Protein AF-A0A0Q9NX10-F1 (afdb_monomer_lite)

Secondary structure (DSSP, 8-state):
-----HHHHHHHHHHHHHHS-HHHHHHHHHHHH---HHHHHHHHHTTB-TTS-B-TTSSTT---SS--HHHHHHHHHHHHHHT--

Foldseek 3Di:
DDDDDPVRVVVVLVCCCVPPQQLSVQVCCVVPPVHALVSNVVSLCVQADPVRAGACCCPVVGNGSDGDPVSRVVSVVSVCVRVVD

Sequence (85 aa):
MLMLSSAQFAKARDFLLSQAREMEKSMFLYEFEGGKPADVVAALITYQNEDHGFGRALEPDLRCEASSVLATTHALQYVSKVNSD

Structure (mmCIF, N/CA/C/O backbone):
data_AF-A0A0Q9NX10-F1
#
_entry.id   AF-A0A0Q9NX10-F1
#
loop_
_atom_site.group_PDB
_atom_site.id
_atom_site.type_symbol
_atom_site.label_atom_id
_atom_site.label_alt_id
_atom_site.label_comp_id
_atom_site.label_asym_id
_atom_site.label_entity_id
_atom_site.label_seq_id
_atom_site.pdbx_PDB_ins_code
_atom_site.Cartn_x
_atom_site.Cartn_y
_atom_site.Cartn_z
_atom_site.occupancy
_atom_site.B_iso_or_equiv
_atom_site.auth_seq_id
_atom_site.auth_comp_id
_atom_site.auth_asym_id
_atom_site.auth_atom_id
_atom_site.pdbx_PDB_model_num
ATOM 1 N N . MET A 1 1 ? 2.811 6.783 26.245 1.00 72.75 1 MET A N 1
ATOM 2 C CA . MET A 1 1 ? 2.408 6.643 24.832 1.00 72.75 1 MET A CA 1
ATOM 3 C C . MET A 1 1 ? 0.948 7.046 24.736 1.00 72.75 1 MET A C 1
ATOM 5 O O . MET A 1 1 ? 0.149 6.491 25.479 1.00 72.75 1 MET A O 1
ATOM 9 N N . LEU A 1 2 ? 0.617 8.073 23.951 1.00 86.81 2 LEU A N 1
ATOM 10 C CA . LEU A 1 2 ? -0.780 8.458 23.721 1.00 86.81 2 LEU A CA 1
ATOM 11 C C . LEU A 1 2 ? -1.395 7.460 22.732 1.00 86.81 2 LEU A C 1
ATOM 13 O O . LEU A 1 2 ? -0.764 7.149 21.726 1.00 86.81 2 LEU A O 1
ATOM 17 N N . MET A 1 3 ? -2.591 6.955 23.034 1.00 93.06 3 MET A N 1
ATOM 18 C CA . MET A 1 3 ? -3.344 6.026 22.185 1.00 93.06 3 MET A CA 1
ATOM 19 C C . MET A 1 3 ? -4.661 6.666 21.762 1.00 93.06 3 MET A C 1
ATOM 21 O O . MET A 1 3 ? -5.240 7.455 22.512 1.00 93.06 3 MET A O 1
ATOM 25 N N . LEU A 1 4 ? -5.151 6.302 20.578 1.00 95.25 4 LEU A N 1
ATOM 26 C CA . LEU A 1 4 ? -6.499 6.668 20.157 1.00 95.25 4 LEU A CA 1
ATOM 27 C C . LEU A 1 4 ? -7.525 5.944 21.036 1.00 95.25 4 LEU A C 1
ATOM 29 O O . LEU A 1 4 ? -7.382 4.756 21.323 1.00 95.25 4 LEU A O 1
ATOM 33 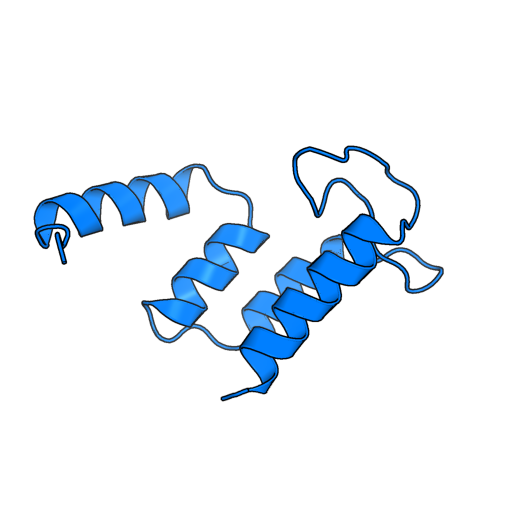N N . SER A 1 5 ? -8.592 6.641 21.426 1.00 97.75 5 SER A N 1
ATOM 34 C CA . SER A 1 5 ? -9.797 5.959 21.906 1.00 97.75 5 SER A CA 1
ATOM 35 C C . SER A 1 5 ? -10.404 5.114 20.783 1.00 97.75 5 SER A C 1
ATOM 37 O O . SER A 1 5 ? -10.223 5.419 19.601 1.00 97.75 5 SER A O 1
ATOM 39 N N . SER A 1 6 ? -11.206 4.105 21.129 1.00 97.12 6 SER A N 1
ATOM 40 C CA . SER A 1 6 ? -11.875 3.250 20.137 1.00 97.12 6 SER A CA 1
ATOM 41 C C . SER A 1 6 ? -12.712 4.055 19.135 1.00 97.12 6 SER A C 1
ATOM 43 O O . SER A 1 6 ? -12.722 3.750 17.947 1.00 97.12 6 SER A O 1
ATOM 45 N N . ALA A 1 7 ? -13.359 5.136 19.587 1.00 98.31 7 ALA A N 1
ATOM 46 C CA . ALA A 1 7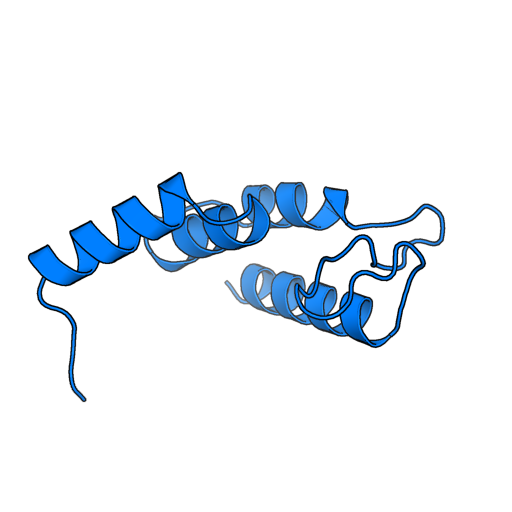 ? -14.134 6.024 18.721 1.00 98.31 7 ALA A CA 1
ATOM 47 C C . ALA A 1 7 ? -13.255 6.833 17.749 1.00 98.31 7 ALA A C 1
ATOM 49 O O . ALA A 1 7 ? -13.650 7.072 16.610 1.00 98.31 7 ALA A O 1
ATOM 50 N N . GLN A 1 8 ? -12.066 7.265 18.181 1.00 98.06 8 GLN A N 1
ATOM 51 C CA . GLN A 1 8 ? -11.115 7.953 17.302 1.00 98.06 8 GLN A CA 1
ATOM 52 C C . GLN A 1 8 ? -10.494 6.987 16.292 1.00 98.06 8 GLN A C 1
ATOM 54 O O . GLN A 1 8 ? -10.374 7.342 15.122 1.00 98.06 8 GLN A O 1
ATOM 59 N N . PHE A 1 9 ? -10.156 5.769 16.722 1.00 97.44 9 PHE A N 1
ATOM 60 C CA . PHE A 1 9 ? -9.658 4.726 15.830 1.00 97.44 9 PHE A CA 1
ATOM 61 C C . PHE A 1 9 ? -10.691 4.374 14.755 1.00 97.44 9 PHE A C 1
ATOM 63 O O . PHE A 1 9 ? -10.354 4.383 13.577 1.00 97.44 9 PHE A O 1
ATOM 70 N N . ALA A 1 10 ? -11.959 4.170 15.131 1.00 98.19 10 ALA A N 1
ATOM 71 C CA . ALA A 1 10 ? -13.034 3.886 14.178 1.00 98.19 10 ALA A CA 1
ATOM 72 C C . ALA A 1 10 ? -13.185 4.993 13.118 1.00 98.19 10 ALA A C 1
ATOM 74 O O . ALA A 1 10 ? -13.280 4.706 11.930 1.00 98.19 10 ALA A O 1
ATOM 75 N N . LYS A 1 11 ? -13.105 6.270 13.518 1.00 98.38 11 LYS A N 1
ATOM 76 C CA . LYS A 1 11 ? -13.127 7.390 12.561 1.00 98.38 11 LYS A CA 1
ATOM 77 C C . LYS A 1 11 ? -11.924 7.385 11.614 1.00 98.38 11 LYS A C 1
ATOM 79 O O . LYS A 1 11 ? -12.089 7.653 10.428 1.00 98.38 11 LYS A O 1
ATOM 84 N N . ALA A 1 12 ? -10.725 7.107 12.129 1.00 97.62 12 ALA A N 1
ATOM 85 C CA . ALA A 1 12 ? -9.514 7.033 11.313 1.00 97.62 12 ALA A CA 1
ATOM 86 C C . ALA A 1 12 ? -9.573 5.863 10.319 1.00 97.62 12 ALA A C 1
ATOM 88 O O . ALA A 1 12 ? -9.253 6.042 9.146 1.00 97.62 12 ALA A O 1
ATOM 89 N N . ARG A 1 13 ? -10.052 4.702 10.778 1.00 98.00 13 ARG A N 1
ATOM 90 C CA . ARG A 1 13 ? -10.343 3.526 9.955 1.00 98.00 13 ARG A CA 1
ATOM 91 C C . ARG A 1 13 ? -11.283 3.877 8.805 1.00 98.00 13 ARG A C 1
ATOM 93 O O . ARG A 1 13 ? -10.927 3.665 7.652 1.00 98.00 13 ARG A O 1
ATOM 100 N N . ASP A 1 14 ? -12.456 4.434 9.100 1.00 98.44 14 ASP A N 1
ATOM 101 C CA . ASP A 1 14 ? -13.465 4.732 8.075 1.00 98.44 14 ASP A CA 1
ATOM 102 C C . ASP A 1 14 ? -12.952 5.765 7.057 1.00 98.44 14 ASP A C 1
ATOM 104 O O . ASP A 1 14 ? -13.213 5.664 5.855 1.00 98.44 14 ASP A O 1
ATOM 108 N N . PHE A 1 15 ? -12.160 6.740 7.512 1.00 98.44 15 PHE A N 1
ATOM 109 C CA . PHE A 1 15 ? -11.490 7.686 6.625 1.00 98.44 15 PHE A CA 1
ATOM 110 C C . PHE A 1 15 ? -10.471 6.994 5.706 1.00 98.44 15 PHE A C 1
ATOM 112 O O . PHE A 1 15 ? -10.529 7.177 4.493 1.00 98.44 15 PHE A O 1
ATOM 119 N N . LEU A 1 16 ? -9.575 6.165 6.250 1.00 98.19 16 LEU A N 1
ATOM 120 C CA . LEU A 1 16 ? -8.575 5.441 5.458 1.00 98.19 16 LEU A CA 1
ATOM 121 C C . LEU A 1 16 ? -9.231 4.511 4.436 1.00 98.19 16 LEU A C 1
ATOM 123 O O . LEU A 1 16 ? -8.904 4.570 3.253 1.00 98.19 16 LEU A O 1
ATOM 127 N N . LEU A 1 17 ? -10.202 3.703 4.863 1.00 98.00 17 LEU A N 1
ATOM 128 C CA . LEU A 1 17 ? -10.875 2.751 3.980 1.00 98.00 17 LEU A CA 1
ATOM 129 C C . LEU A 1 17 ? -11.710 3.437 2.888 1.00 98.00 17 LEU A C 1
ATOM 131 O O . LEU A 1 17 ? -11.911 2.851 1.824 1.00 98.00 17 LEU A O 1
ATOM 135 N N . SER A 1 18 ? -12.157 4.678 3.106 1.00 98.31 18 SER A N 1
ATOM 136 C CA . SER A 1 18 ? -12.907 5.439 2.099 1.00 98.31 18 SER A CA 1
ATOM 137 C C . SER A 1 18 ? -12.037 6.290 1.170 1.00 98.31 18 SER A C 1
ATOM 139 O O . SER A 1 18 ? -12.415 6.463 0.014 1.00 98.31 18 SER A O 1
ATOM 141 N N . GLN A 1 19 ? -10.904 6.822 1.639 1.00 98.25 19 GLN A N 1
ATOM 142 C CA . GLN A 1 19 ? -10.120 7.823 0.896 1.00 98.25 19 GLN A CA 1
ATOM 143 C C . GLN A 1 19 ? -8.756 7.338 0.409 1.00 98.25 19 GLN A C 1
ATOM 145 O O . GLN A 1 19 ? -8.226 7.896 -0.551 1.00 98.25 19 GLN A O 1
ATOM 150 N N . ALA A 1 20 ? -8.147 6.359 1.079 1.00 97.69 20 ALA A N 1
ATOM 151 C CA . ALA A 1 20 ? -6.791 5.946 0.747 1.00 97.69 20 ALA A CA 1
ATOM 152 C C . ALA A 1 20 ? -6.743 5.172 -0.582 1.00 97.69 20 ALA A C 1
ATOM 154 O O . ALA A 1 20 ? -7.774 4.784 -1.138 1.00 97.69 20 ALA A O 1
ATOM 155 N N . ARG A 1 21 ? -5.539 4.934 -1.106 1.00 97.38 21 ARG A N 1
ATOM 156 C CA . ARG A 1 21 ? -5.361 4.063 -2.275 1.00 97.38 21 ARG A CA 1
ATOM 157 C C . ARG A 1 21 ? -5.474 2.610 -1.830 1.00 97.38 21 ARG A C 1
ATOM 159 O O . ARG A 1 21 ? -5.310 2.301 -0.651 1.00 97.38 21 ARG A O 1
ATOM 166 N N . GLU A 1 22 ? -5.687 1.707 -2.782 1.00 97.62 22 GLU A N 1
ATOM 167 C CA . GLU A 1 22 ? -5.787 0.272 -2.484 1.00 97.62 22 GLU A CA 1
ATOM 168 C C . GLU A 1 22 ? -4.556 -0.265 -1.736 1.00 97.62 22 GLU A C 1
ATOM 170 O O . GLU A 1 22 ? -4.717 -1.085 -0.842 1.00 97.62 22 GLU A O 1
ATOM 175 N N . MET A 1 23 ? -3.362 0.282 -2.001 1.00 97.81 23 MET A N 1
ATOM 176 C CA . MET A 1 23 ? -2.123 -0.077 -1.297 1.00 97.81 23 MET A CA 1
ATOM 177 C C . MET A 1 23 ? -2.192 0.192 0.217 1.00 97.81 23 MET A C 1
ATOM 179 O O . MET A 1 23 ? -1.850 -0.665 1.033 1.00 97.81 23 MET A O 1
ATOM 183 N N . GLU A 1 24 ? -2.659 1.377 0.621 1.00 97.75 24 GLU A N 1
ATOM 184 C CA . GLU A 1 24 ? -2.801 1.717 2.041 1.00 97.75 24 GLU A CA 1
ATOM 185 C C . GLU A 1 24 ? -3.969 0.972 2.685 1.00 97.75 24 GLU A C 1
ATOM 187 O O . GLU A 1 24 ? -3.862 0.565 3.841 1.00 97.75 24 GLU A O 1
ATOM 192 N N . LYS A 1 25 ? -5.072 0.761 1.952 1.00 98.50 25 LYS A N 1
ATOM 193 C CA . LYS A 1 25 ? -6.209 -0.022 2.454 1.00 98.50 25 LYS A CA 1
ATOM 194 C C . LYS A 1 25 ? -5.800 -1.461 2.741 1.00 98.50 25 LYS A C 1
ATOM 196 O O . LYS A 1 25 ? -6.081 -1.952 3.831 1.00 98.50 25 LYS A O 1
ATOM 201 N N . SER A 1 26 ? -5.113 -2.121 1.806 1.00 98.06 26 SER A N 1
ATOM 202 C CA . SER A 1 26 ? -4.661 -3.502 1.989 1.00 98.06 26 SER A CA 1
ATOM 203 C C . SER A 1 26 ? -3.704 -3.619 3.171 1.00 98.06 26 SER A C 1
ATOM 205 O O . SER A 1 26 ? -3.839 -4.537 3.974 1.00 98.06 26 SER A O 1
ATOM 207 N N . MET A 1 27 ? -2.786 -2.659 3.332 1.00 97.69 27 MET A N 1
ATOM 208 C CA . MET A 1 27 ? -1.875 -2.635 4.479 1.00 97.69 27 MET A CA 1
ATOM 209 C C . MET A 1 27 ? -2.589 -2.379 5.804 1.00 97.69 27 MET A C 1
ATOM 211 O O . MET A 1 27 ? -2.255 -3.012 6.800 1.00 97.69 27 MET A O 1
ATOM 215 N N . PHE A 1 28 ? -3.578 -1.484 5.835 1.00 98.06 28 PHE A N 1
ATOM 216 C CA . PHE A 1 28 ? -4.369 -1.244 7.039 1.00 98.06 28 PHE A CA 1
ATOM 217 C C . PHE A 1 28 ? -5.133 -2.506 7.461 1.00 98.06 28 PHE A C 1
ATOM 219 O O . PHE A 1 28 ? -5.097 -2.890 8.629 1.00 98.06 28 PHE A O 1
ATOM 226 N N . LEU A 1 29 ? -5.796 -3.168 6.508 1.00 98.00 29 LEU A N 1
ATOM 227 C CA . LEU A 1 29 ? -6.531 -4.405 6.769 1.00 98.00 29 LEU A CA 1
ATOM 228 C C . LEU A 1 29 ? -5.600 -5.526 7.241 1.00 98.00 29 LEU A C 1
ATOM 230 O O . LEU A 1 29 ? -5.954 -6.252 8.165 1.00 98.00 29 LEU A O 1
ATOM 234 N N . TYR A 1 30 ? -4.412 -5.645 6.645 1.00 9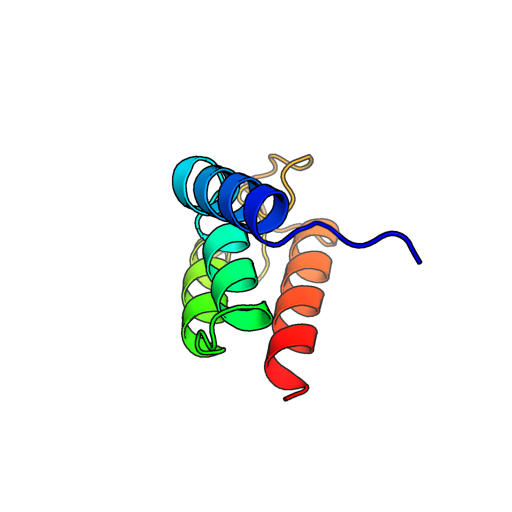7.44 30 TYR A N 1
ATOM 235 C CA . TYR A 1 30 ? -3.378 -6.582 7.082 1.00 97.44 30 TYR A CA 1
ATOM 236 C C . TYR A 1 30 ? -2.967 -6.341 8.540 1.00 97.44 30 TYR A C 1
ATOM 238 O O . TYR A 1 30 ? -3.077 -7.238 9.371 1.00 97.44 30 TYR A O 1
ATOM 246 N N . GLU A 1 31 ? -2.565 -5.112 8.867 1.00 96.44 31 GLU A N 1
ATOM 247 C CA . GLU A 1 31 ? -1.984 -4.778 10.171 1.00 96.44 31 GLU A CA 1
ATOM 248 C C . GLU A 1 31 ? -3.012 -4.827 11.315 1.00 96.44 31 GLU A C 1
ATOM 250 O O . GLU A 1 31 ? -2.675 -5.186 12.443 1.00 96.44 31 GLU A O 1
ATOM 255 N N . PHE A 1 32 ? -4.264 -4.439 11.046 1.00 96.50 32 PHE A N 1
ATOM 256 C CA . PHE A 1 32 ? -5.253 -4.193 12.101 1.00 96.50 32 PHE A CA 1
ATOM 257 C C . PHE A 1 32 ? -6.492 -5.090 12.047 1.00 96.50 32 PHE A C 1
ATOM 259 O O . PHE A 1 32 ? -7.204 -5.176 13.048 1.00 96.50 32 PHE A O 1
ATOM 266 N N . GLU A 1 33 ? -6.779 -5.753 10.922 1.00 97.00 33 GLU A N 1
ATOM 267 C CA . GLU A 1 33 ? -8.047 -6.479 10.711 1.00 97.00 33 GLU A CA 1
ATOM 268 C C . GLU A 1 33 ? -7.863 -7.918 10.207 1.00 97.00 33 GLU A C 1
ATOM 270 O O . GLU A 1 33 ? -8.824 -8.546 9.765 1.00 97.00 33 GLU A O 1
ATOM 275 N N . GLY A 1 34 ? -6.648 -8.469 10.303 1.00 96.06 34 GLY A N 1
ATOM 276 C CA . GLY A 1 34 ? -6.369 -9.857 9.921 1.00 96.06 34 GLY A CA 1
ATOM 277 C C . GLY A 1 34 ? -6.453 -10.111 8.413 1.00 96.06 34 GLY A C 1
ATOM 278 O O . GLY A 1 34 ? -6.761 -11.229 7.992 1.00 96.06 34 GLY A O 1
ATOM 279 N N . GLY A 1 35 ? -6.215 -9.077 7.600 1.00 96.56 35 GLY A N 1
ATOM 280 C CA . GLY A 1 35 ? -6.062 -9.200 6.150 1.00 96.56 35 GLY A CA 1
ATOM 281 C C . GLY A 1 35 ? -4.906 -10.131 5.774 1.00 96.56 35 GLY A C 1
ATOM 282 O O . GLY A 1 35 ? -4.006 -10.382 6.575 1.00 96.56 35 GLY A O 1
ATOM 283 N N . LYS A 1 36 ? -4.917 -10.676 4.553 1.00 96.69 36 LYS A N 1
ATOM 284 C CA . LYS A 1 36 ? -3.906 -11.659 4.134 1.00 96.69 36 LYS A CA 1
ATOM 285 C C . LYS A 1 36 ? -2.707 -10.963 3.481 1.00 96.69 36 LYS A C 1
ATOM 287 O O . LYS A 1 36 ? -2.918 -10.032 2.702 1.00 96.69 36 LYS A O 1
ATOM 292 N N . PRO A 1 37 ? -1.470 -11.477 3.651 1.00 97.12 37 PRO A N 1
ATOM 293 C CA . PRO A 1 37 ? -0.304 -11.008 2.893 1.00 97.12 37 PRO A CA 1
ATOM 294 C C . PRO A 1 37 ? -0.554 -10.942 1.378 1.00 97.12 37 PRO A C 1
ATOM 296 O O . PRO A 1 37 ? -0.119 -10.016 0.698 1.00 97.12 37 PRO A O 1
ATOM 299 N N . ALA A 1 38 ? -1.313 -11.907 0.848 1.00 97.31 38 ALA A N 1
ATOM 300 C CA . ALA A 1 38 ? -1.657 -11.983 -0.568 1.00 97.31 38 ALA A CA 1
ATOM 301 C C . ALA A 1 38 ? -2.458 -10.768 -1.071 1.00 97.31 38 ALA A C 1
ATOM 303 O O . ALA A 1 38 ? -2.268 -10.365 -2.216 1.00 97.31 38 ALA A O 1
ATOM 304 N N . ASP A 1 39 ? -3.305 -10.164 -0.231 1.00 97.81 39 ASP A N 1
ATOM 305 C CA . ASP A 1 39 ? -4.106 -8.994 -0.610 1.00 97.81 39 ASP A CA 1
ATOM 306 C C . ASP A 1 39 ? -3.209 -7.753 -0.758 1.00 97.81 39 ASP A C 1
ATOM 308 O O . ASP A 1 39 ? -3.373 -6.963 -1.688 1.00 97.81 39 ASP A O 1
ATOM 312 N N . VAL A 1 40 ? -2.195 -7.622 0.106 1.00 98.19 40 VAL A N 1
ATOM 313 C CA . VAL A 1 40 ? -1.165 -6.577 -0.000 1.00 98.19 40 VAL A CA 1
ATOM 314 C C . VAL A 1 40 ? -0.331 -6.765 -1.262 1.00 98.19 40 VAL A C 1
ATOM 316 O O . VAL A 1 40 ? -0.111 -5.809 -2.002 1.00 98.19 40 VAL A O 1
ATOM 319 N N . VAL A 1 41 ? 0.117 -7.992 -1.540 1.00 97.69 41 VAL A N 1
ATOM 320 C CA . VAL A 1 41 ? 0.899 -8.290 -2.750 1.00 97.69 41 VAL A CA 1
ATOM 321 C C . VAL A 1 41 ? 0.077 -8.019 -4.013 1.00 97.69 41 VAL A C 1
ATOM 323 O O . VAL A 1 41 ? 0.604 -7.465 -4.977 1.00 97.69 41 VAL A O 1
ATOM 326 N N . ALA A 1 42 ? -1.218 -8.344 -4.004 1.00 98.25 42 ALA A N 1
ATOM 327 C CA . ALA A 1 42 ? -2.124 -8.057 -5.112 1.00 98.25 42 ALA A CA 1
ATOM 328 C C . ALA A 1 42 ? -2.321 -6.549 -5.344 1.00 98.25 42 ALA A C 1
ATOM 330 O O . ALA A 1 42 ? -2.387 -6.121 -6.493 1.00 98.25 42 ALA A O 1
ATOM 331 N N . ALA A 1 43 ? -2.372 -5.730 -4.291 1.00 98.25 43 ALA A N 1
ATOM 332 C CA . ALA A 1 43 ? -2.380 -4.275 -4.440 1.00 98.25 43 ALA A CA 1
ATOM 333 C C . ALA A 1 43 ? -1.021 -3.743 -4.930 1.00 98.25 43 ALA A C 1
ATOM 335 O O . ALA A 1 43 ? -0.964 -2.856 -5.776 1.00 98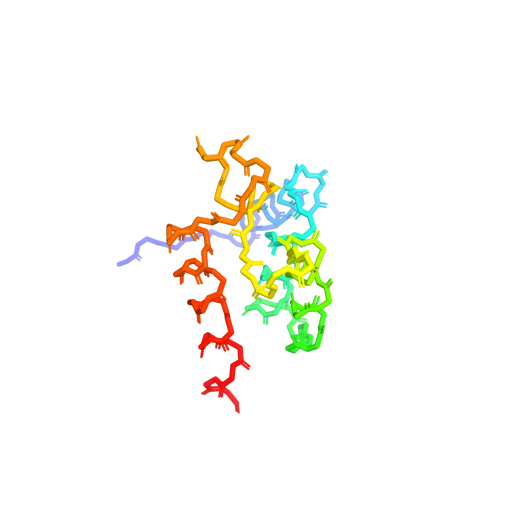.25 43 ALA A O 1
ATOM 336 N N . LEU A 1 44 ? 0.086 -4.305 -4.441 1.00 98.06 44 LEU A N 1
ATOM 337 C CA . LEU A 1 44 ? 1.434 -3.865 -4.793 1.00 98.06 44 LEU A CA 1
ATOM 338 C C . LEU A 1 44 ? 1.779 -4.148 -6.262 1.00 98.06 44 LEU A C 1
ATOM 340 O O . LEU A 1 44 ? 2.406 -3.317 -6.921 1.00 98.06 44 LEU A O 1
ATOM 344 N N . ILE A 1 45 ? 1.349 -5.292 -6.805 1.00 97.44 45 ILE A N 1
ATOM 345 C CA . ILE A 1 45 ? 1.693 -5.692 -8.177 1.00 97.44 45 ILE A CA 1
ATOM 346 C C . ILE A 1 45 ? 1.115 -4.744 -9.236 1.00 97.44 45 ILE A C 1
ATOM 348 O O . ILE A 1 45 ? 1.661 -4.651 -10.332 1.00 97.44 45 ILE A O 1
ATOM 352 N N . THR A 1 46 ? 0.073 -3.966 -8.914 1.00 97.88 46 THR A N 1
ATOM 353 C CA . THR A 1 46 ? -0.472 -2.961 -9.843 1.00 97.88 46 THR A CA 1
ATOM 354 C C . THR A 1 46 ? 0.515 -1.828 -10.139 1.00 97.88 46 THR A C 1
ATOM 356 O O . THR A 1 46 ? 0.350 -1.111 -11.126 1.00 97.88 46 THR A O 1
ATOM 359 N N . TYR A 1 47 ? 1.540 -1.669 -9.297 1.00 98.06 47 TYR A N 1
ATOM 360 C CA . TYR A 1 47 ? 2.614 -0.688 -9.449 1.00 98.06 47 TYR A CA 1
ATOM 361 C C . TYR A 1 47 ? 3.880 -1.261 -10.106 1.00 98.06 47 TYR A C 1
ATOM 363 O O . TYR A 1 47 ? 4.833 -0.511 -10.336 1.00 98.06 47 TYR A O 1
ATOM 371 N N . GLN A 1 48 ? 3.914 -2.568 -10.392 1.00 98.06 48 GLN A N 1
ATOM 372 C CA . GLN A 1 48 ? 5.047 -3.213 -11.048 1.00 98.06 48 GLN A CA 1
ATOM 373 C C . GLN A 1 48 ? 5.010 -2.957 -12.562 1.00 98.06 48 GLN A C 1
ATOM 375 O O . GLN A 1 48 ? 3.956 -3.031 -13.199 1.00 98.06 48 GLN A O 1
ATOM 380 N N . ASN A 1 49 ? 6.169 -2.648 -13.135 1.00 98.31 49 ASN A N 1
ATOM 381 C CA . ASN A 1 49 ? 6.362 -2.464 -14.570 1.00 98.31 49 ASN A CA 1
ATOM 382 C C . ASN A 1 49 ? 6.864 -3.757 -15.237 1.00 98.31 49 ASN A C 1
ATOM 384 O O . ASN A 1 49 ? 7.275 -4.707 -14.569 1.00 98.31 49 ASN A O 1
ATOM 388 N N . GLU A 1 50 ? 6.856 -3.790 -16.573 1.00 97.88 50 GLU A N 1
ATOM 389 C CA . GLU A 1 50 ? 7.310 -4.947 -17.367 1.00 97.88 50 GLU A CA 1
ATOM 390 C C . GLU A 1 50 ? 8.792 -5.291 -17.152 1.00 97.88 50 GLU A C 1
ATOM 392 O O . GLU A 1 50 ? 9.184 -6.444 -17.298 1.00 97.88 50 GLU A O 1
ATOM 397 N N . ASP A 1 51 ? 9.608 -4.311 -16.754 1.00 97.62 51 ASP A N 1
ATOM 398 C CA . ASP A 1 51 ? 11.020 -4.491 -16.393 1.00 97.62 51 ASP A CA 1
ATOM 399 C C . ASP A 1 51 ? 11.225 -5.068 -14.977 1.00 97.62 51 ASP A C 1
ATOM 401 O O . ASP A 1 51 ? 12.353 -5.150 -14.491 1.00 97.62 51 ASP A O 1
ATOM 405 N N . HIS A 1 52 ? 10.133 -5.466 -14.317 1.00 96.50 52 HIS A N 1
ATOM 406 C CA . HIS A 1 52 ? 10.059 -5.991 -12.954 1.00 96.50 52 HIS A CA 1
ATOM 407 C C . HIS A 1 52 ? 10.405 -4.995 -11.837 1.00 96.50 52 HIS A C 1
ATOM 409 O O . HIS A 1 52 ? 10.336 -5.366 -10.661 1.00 96.50 52 HIS A O 1
ATOM 415 N N . GLY A 1 53 ? 10.713 -3.739 -12.171 1.00 97.88 53 GLY A N 1
ATOM 416 C CA . GLY A 1 53 ? 10.817 -2.643 -11.212 1.00 97.88 53 GLY A CA 1
ATOM 417 C C . GLY A 1 53 ? 9.453 -2.057 -10.839 1.00 97.88 53 GLY A C 1
ATOM 418 O O . GLY A 1 53 ? 8.413 -2.462 -11.361 1.00 97.88 53 GLY A O 1
ATOM 419 N N . PHE A 1 54 ? 9.453 -1.090 -9.917 1.00 98.44 54 PHE A N 1
ATOM 420 C CA . PHE A 1 54 ? 8.235 -0.411 -9.460 1.00 98.44 54 PHE A CA 1
ATOM 421 C C . PHE A 1 54 ? 8.255 1.086 -9.768 1.00 98.44 54 PHE A C 1
ATOM 423 O O . PHE A 1 54 ? 9.301 1.736 -9.678 1.00 98.44 54 PHE A O 1
ATOM 430 N N . GLY A 1 55 ? 7.077 1.628 -10.078 1.00 97.38 55 GLY A N 1
ATOM 431 C CA . GLY A 1 55 ? 6.840 3.037 -10.394 1.00 97.38 55 GLY A CA 1
ATOM 432 C C . GLY A 1 55 ? 5.372 3.407 -10.179 1.00 97.38 55 GLY A C 1
ATOM 433 O O . GLY A 1 55 ? 4.773 3.015 -9.178 1.00 97.38 55 GLY A O 1
ATOM 434 N N . ARG A 1 56 ? 4.786 4.152 -11.122 1.00 97.12 56 ARG A N 1
ATOM 435 C CA . ARG A 1 56 ? 3.334 4.415 -11.214 1.00 97.12 56 ARG A CA 1
ATOM 436 C C . ARG A 1 56 ? 2.753 5.050 -9.948 1.00 97.12 56 ARG A C 1
ATOM 438 O O . ARG A 1 56 ? 1.668 4.698 -9.490 1.00 97.12 56 ARG A O 1
ATOM 445 N N . ALA A 1 57 ? 3.516 5.974 -9.365 1.00 96.38 57 ALA A N 1
ATOM 446 C CA . ALA A 1 57 ? 3.181 6.646 -8.114 1.00 96.38 57 ALA A CA 1
ATOM 447 C C . ALA A 1 57 ? 2.994 5.715 -6.904 1.00 96.38 57 ALA A C 1
ATOM 449 O O . ALA A 1 57 ? 2.205 6.043 -6.022 1.00 96.38 57 ALA A O 1
ATOM 450 N N . LEU A 1 58 ? 3.707 4.579 -6.827 1.00 97.25 58 LEU A N 1
ATOM 451 C CA . LEU A 1 58 ? 3.711 3.724 -5.630 1.00 97.25 58 LEU A CA 1
ATOM 452 C C . LEU A 1 58 ? 4.026 4.534 -4.366 1.00 97.25 58 LEU A C 1
ATOM 454 O O . LEU A 1 58 ? 3.237 4.534 -3.419 1.00 97.25 58 LEU A O 1
ATOM 458 N N . GLU A 1 59 ? 5.124 5.287 -4.401 1.00 95.31 59 GLU A N 1
ATOM 459 C CA . GLU A 1 59 ? 5.388 6.363 -3.451 1.00 95.31 59 GLU A CA 1
ATOM 460 C C . GLU A 1 59 ? 4.601 7.616 -3.898 1.00 95.31 59 GLU A C 1
ATOM 462 O O . GLU A 1 59 ? 4.847 8.111 -5.003 1.00 95.31 59 GLU A O 1
ATOM 467 N N . PRO A 1 60 ? 3.629 8.115 -3.103 1.00 91.94 60 PRO A N 1
ATOM 468 C CA . PRO A 1 60 ? 2.750 9.218 -3.497 1.00 91.94 60 PRO A CA 1
ATOM 469 C C . PRO A 1 60 ? 3.451 10.498 -3.960 1.00 91.94 60 PRO A C 1
ATOM 471 O O . PRO A 1 60 ? 2.888 11.230 -4.784 1.00 91.94 60 PRO A O 1
ATOM 474 N N . ASP A 1 61 ? 4.632 10.797 -3.412 1.00 93.88 61 ASP A N 1
ATOM 475 C CA . ASP A 1 61 ? 5.400 11.989 -3.780 1.00 93.88 61 ASP A CA 1
ATOM 476 C C . ASP A 1 61 ? 6.151 11.834 -5.117 1.00 93.88 61 ASP A C 1
ATOM 478 O O . ASP A 1 61 ? 6.441 12.828 -5.792 1.00 93.88 61 ASP A O 1
ATOM 482 N N . LEU A 1 62 ? 6.350 10.594 -5.573 1.00 92.81 62 LEU A N 1
ATOM 483 C CA . LEU A 1 62 ? 7.041 10.253 -6.805 1.00 92.81 62 LEU A CA 1
ATOM 484 C C . LEU A 1 62 ? 6.058 9.776 -7.875 1.00 92.81 62 LEU A C 1
ATOM 486 O O . LEU A 1 62 ? 5.839 8.586 -8.075 1.00 92.81 62 LEU A O 1
ATOM 490 N N . ARG A 1 63 ? 5.550 10.705 -8.686 1.00 93.19 63 ARG A N 1
ATOM 491 C CA . ARG A 1 63 ? 4.646 10.399 -9.817 1.00 93.19 63 ARG A CA 1
ATOM 492 C C . ARG A 1 63 ? 5.352 9.905 -11.085 1.00 93.19 63 ARG A C 1
ATOM 494 O O . ARG A 1 63 ? 4.877 10.139 -12.192 1.00 93.19 63 ARG A O 1
ATOM 501 N N . CYS A 1 64 ? 6.515 9.274 -10.943 1.00 92.44 64 CYS A N 1
ATOM 502 C CA . CYS A 1 64 ? 7.226 8.699 -12.079 1.00 92.44 64 CYS A CA 1
ATOM 503 C C . CYS A 1 64 ? 6.538 7.398 -12.508 1.00 92.44 64 CYS A C 1
ATOM 505 O O . CYS A 1 64 ? 6.386 6.485 -11.698 1.00 92.44 64 CYS A O 1
ATOM 507 N N . GLU A 1 65 ? 6.138 7.306 -13.775 1.00 95.75 65 GLU A N 1
ATOM 508 C CA . GLU A 1 65 ? 5.572 6.073 -14.339 1.00 95.75 65 GLU A CA 1
ATOM 509 C C . GLU A 1 65 ? 6.63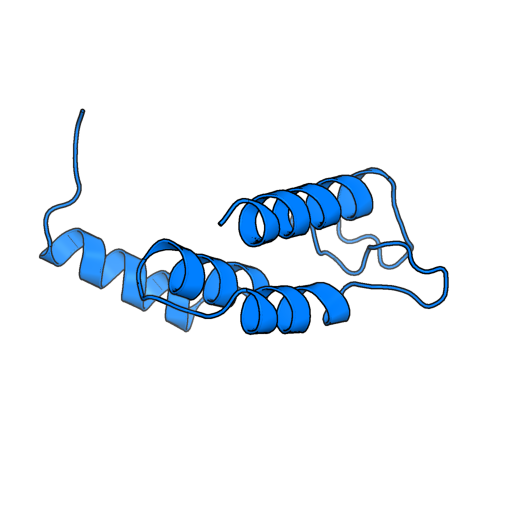7 4.979 -14.481 1.00 95.75 65 GLU A C 1
ATOM 511 O O . GLU A 1 65 ? 6.383 3.808 -14.200 1.00 95.75 65 GLU A O 1
ATOM 516 N N . ALA A 1 66 ? 7.853 5.371 -14.871 1.00 97.88 66 ALA A N 1
ATOM 517 C CA . ALA A 1 66 ? 8.966 4.451 -15.043 1.00 97.88 66 ALA A CA 1
ATOM 518 C C . ALA A 1 66 ? 9.434 3.864 -13.707 1.00 97.88 66 ALA A C 1
ATOM 520 O O . ALA A 1 66 ? 9.271 4.460 -12.636 1.00 97.88 66 ALA A O 1
ATOM 521 N N . SER A 1 67 ? 10.075 2.702 -13.794 1.00 98.19 67 SER A N 1
ATOM 522 C CA . SER A 1 67 ? 10.682 2.064 -12.638 1.00 98.19 67 SER A CA 1
ATOM 523 C C . SER A 1 67 ? 11.742 2.963 -12.014 1.00 98.19 67 SER A C 1
ATOM 525 O O . SER A 1 67 ? 12.556 3.577 -12.706 1.00 98.19 67 SER A O 1
ATOM 527 N N . SER A 1 68 ? 11.739 3.046 -10.686 1.00 97.69 68 SER A N 1
ATOM 528 C CA . SER A 1 68 ? 12.717 3.836 -9.942 1.00 97.69 68 SER A CA 1
ATOM 529 C C . SER A 1 68 ? 13.258 3.073 -8.742 1.00 97.69 68 SER A C 1
ATOM 531 O O . SER A 1 68 ? 12.581 2.224 -8.157 1.00 97.69 68 SER A O 1
ATOM 533 N N . VAL A 1 69 ? 14.483 3.414 -8.340 1.00 96.88 69 VAL A N 1
ATOM 534 C CA . VAL A 1 69 ? 15.113 2.850 -7.139 1.00 96.88 69 VAL A CA 1
ATOM 535 C C . VAL A 1 69 ? 14.289 3.167 -5.891 1.00 96.88 69 VAL A C 1
ATOM 537 O O . VAL A 1 69 ? 14.129 2.298 -5.038 1.00 96.88 69 VAL A O 1
ATOM 540 N N . LEU A 1 70 ? 13.725 4.376 -5.799 1.00 97.19 70 LEU A N 1
ATOM 541 C CA . LEU A 1 70 ? 12.907 4.791 -4.660 1.00 97.19 70 LEU A CA 1
ATOM 542 C C . LEU A 1 70 ? 11.638 3.937 -4.543 1.00 97.19 70 LEU A C 1
ATOM 544 O O . LEU A 1 70 ? 11.431 3.292 -3.519 1.00 97.19 70 LEU A O 1
ATOM 548 N N . ALA A 1 71 ? 10.839 3.856 -5.610 1.00 97.81 71 ALA A N 1
ATOM 549 C CA . ALA A 1 71 ? 9.612 3.062 -5.604 1.00 97.81 71 ALA A CA 1
ATOM 550 C C . ALA A 1 71 ? 9.902 1.564 -5.419 1.00 97.81 71 ALA A C 1
ATOM 552 O O . ALA A 1 71 ? 9.208 0.893 -4.663 1.00 97.81 71 ALA A O 1
ATOM 553 N N . THR A 1 72 ? 10.968 1.039 -6.029 1.00 97.81 72 THR A N 1
ATOM 554 C CA . THR A 1 72 ? 11.367 -0.368 -5.847 1.00 97.81 72 THR A CA 1
ATOM 555 C C . THR A 1 72 ? 11.805 -0.652 -4.410 1.00 97.81 72 THR A C 1
ATOM 557 O O . THR A 1 72 ? 11.450 -1.685 -3.852 1.00 97.81 72 THR A O 1
ATOM 560 N N . THR A 1 73 ? 12.515 0.277 -3.765 1.00 97.69 73 THR A N 1
ATOM 561 C CA . THR A 1 73 ? 12.872 0.153 -2.343 1.00 97.69 73 THR A CA 1
ATOM 562 C C . THR A 1 73 ? 11.619 0.152 -1.468 1.00 97.69 73 THR A C 1
ATOM 564 O O . THR A 1 73 ? 11.507 -0.678 -0.569 1.00 97.69 73 THR A O 1
ATOM 567 N N . HIS A 1 74 ? 10.653 1.024 -1.763 1.00 97.12 74 HIS A N 1
ATOM 568 C CA . HIS A 1 74 ? 9.373 1.082 -1.051 1.00 97.12 74 HIS A CA 1
ATOM 569 C C . HIS A 1 74 ? 8.557 -0.208 -1.216 1.00 97.12 74 HIS A C 1
ATOM 571 O O . HIS A 1 74 ? 8.053 -0.764 -0.243 1.00 97.12 74 HIS A O 1
ATOM 577 N N . ALA A 1 75 ? 8.512 -0.763 -2.431 1.00 97.50 75 ALA A N 1
ATOM 578 C CA . ALA A 1 75 ? 7.896 -2.062 -2.702 1.00 97.50 75 ALA A CA 1
ATOM 579 C C . ALA A 1 75 ? 8.525 -3.184 -1.862 1.00 97.50 75 ALA A C 1
ATOM 581 O O . ALA A 1 75 ? 7.814 -3.981 -1.249 1.00 97.50 75 ALA A O 1
ATOM 582 N N . LEU A 1 76 ? 9.859 -3.226 -1.781 1.00 97.12 76 LEU A N 1
ATOM 583 C CA . LEU A 1 76 ? 10.571 -4.218 -0.974 1.00 97.12 76 LEU A CA 1
ATOM 584 C C . LEU A 1 76 ? 10.279 -4.076 0.523 1.00 97.12 76 LEU A C 1
ATOM 586 O O . LEU A 1 76 ? 10.218 -5.088 1.217 1.00 97.12 76 LEU A O 1
ATOM 590 N N . GLN A 1 77 ? 10.054 -2.861 1.028 1.00 96.88 77 GLN A N 1
ATOM 591 C CA . GLN A 1 77 ? 9.648 -2.652 2.421 1.00 96.88 77 GLN A CA 1
ATOM 592 C C . GLN A 1 77 ? 8.265 -3.249 2.703 1.00 96.88 77 GLN A C 1
ATOM 594 O O . GLN A 1 77 ? 8.103 -3.927 3.718 1.00 96.88 77 GLN A O 1
ATOM 599 N N . TYR A 1 78 ? 7.294 -3.080 1.796 1.00 97.06 78 TYR A N 1
ATOM 600 C CA . TYR A 1 78 ? 5.993 -3.748 1.916 1.00 97.06 78 TYR A CA 1
ATOM 601 C C . TYR A 1 78 ? 6.133 -5.271 1.910 1.00 97.06 78 TYR A C 1
ATOM 603 O O . TYR A 1 78 ? 5.611 -5.932 2.805 1.00 97.06 78 TYR A O 1
ATOM 611 N N . VAL A 1 79 ? 6.884 -5.826 0.951 1.00 96.00 79 VAL A N 1
ATOM 612 C CA . VAL A 1 79 ? 7.112 -7.278 0.852 1.00 96.00 79 VAL A CA 1
ATOM 613 C C . VAL A 1 79 ? 7.807 -7.812 2.102 1.00 96.00 79 VAL A C 1
ATOM 615 O O . VAL A 1 79 ? 7.383 -8.823 2.650 1.00 96.00 79 VAL A O 1
ATOM 618 N N . SER A 1 80 ? 8.845 -7.129 2.587 1.00 96.50 80 SER A N 1
ATOM 619 C CA . SER A 1 80 ? 9.538 -7.508 3.820 1.00 96.50 80 SER A CA 1
ATOM 620 C C . SER A 1 80 ? 8.590 -7.498 5.014 1.00 96.50 80 SER A C 1
ATOM 622 O O . SER A 1 80 ? 8.677 -8.389 5.853 1.00 96.50 80 SER A O 1
ATOM 624 N N . LYS A 1 81 ?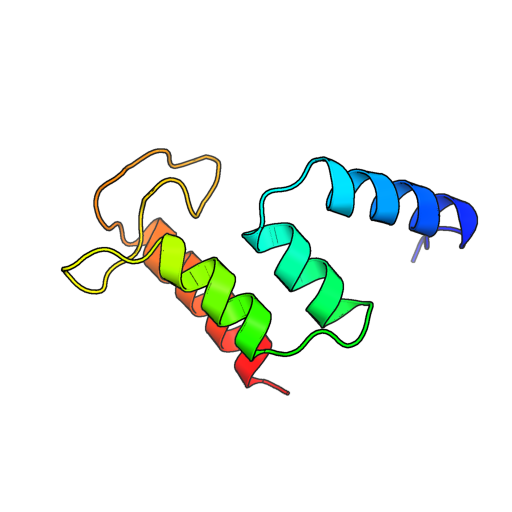 7.686 -6.516 5.094 1.00 95.31 81 LYS A N 1
ATOM 625 C CA . LYS A 1 81 ? 6.738 -6.389 6.202 1.00 95.31 81 LYS A CA 1
ATOM 626 C C . LYS A 1 81 ? 5.727 -7.534 6.230 1.00 95.31 81 LYS A C 1
ATOM 628 O O . LYS A 1 81 ? 5.485 -8.062 7.303 1.00 95.31 81 LYS A O 1
ATOM 633 N N . VAL A 1 82 ? 5.202 -7.949 5.076 1.00 95.25 82 VAL A N 1
ATOM 634 C CA . VAL A 1 82 ? 4.192 -9.025 5.006 1.00 95.25 82 VAL A CA 1
ATOM 635 C C . VAL A 1 82 ? 4.769 -10.443 4.928 1.00 95.25 82 VAL A C 1
ATOM 637 O O . VAL A 1 82 ? 4.023 -11.404 5.059 1.00 95.25 82 VAL A O 1
ATOM 640 N N . ASN A 1 83 ? 6.080 -10.589 4.697 1.00 85.81 83 ASN A N 1
ATOM 641 C CA . ASN A 1 83 ? 6.796 -11.876 4.754 1.00 85.81 83 ASN A CA 1
ATOM 642 C C . ASN A 1 83 ? 7.424 -12.169 6.127 1.00 85.81 83 ASN A C 1
ATOM 644 O O . ASN A 1 83 ? 8.046 -13.217 6.291 1.00 85.81 83 ASN A O 1
ATOM 648 N N . SER A 1 84 ? 7.360 -11.230 7.074 1.00 66.12 84 SER A N 1
ATOM 649 C CA . SER A 1 84 ? 7.969 -11.391 8.405 1.00 66.12 84 SER A CA 1
ATOM 650 C C . SER A 1 84 ? 7.030 -12.027 9.441 1.00 66.12 84 SER A C 1
ATOM 652 O O . SER A 1 84 ? 7.450 -12.188 10.586 1.00 66.12 84 SER A O 1
ATOM 654 N N . ASP A 1 85 ? 5.812 -12.400 9.035 1.00 52.12 85 ASP A N 1
ATOM 655 C CA . ASP A 1 85 ? 4.806 -13.127 9.825 1.00 52.12 85 ASP A CA 1
ATOM 656 C C . ASP A 1 85 ? 4.617 -14.556 9.283 1.00 52.12 85 ASP A C 1
ATOM 658 O O . ASP A 1 85 ? 4.397 -15.478 10.104 1.00 52.12 85 ASP A O 1
#

Radius of gyration: 14.25 Å; chains: 1; bounding box: 29×25×42 Å

pLDDT: mean 95.67, std 6.69, range [52.12, 98.5]

=== Feature glossary ===
Feature key, reading from the visual/contextual features back to the raw sequence:

Rendered structure images. Structure images are PyMOL renders from six orthogonal camera directions. Cartoon representation draws helices as coils and strands as arrows; sticks shows the backbone as bonds; surface shows the solvent-excluded envelope. Rainbow coloring maps sequence position to hue (blue→red, N→C); chain coloring assigns a distinct color per polypeptide.

Contact-map, Ramachandran, and PAE plots. Three diagnostic plots accompany the record. The Cα contact map visualizes the tertiary structure as a 2D adjacency matrix (8 Å cutoff, sequence-local contacts suppressed). The Ramachandran plot shows the distribution of backbone (φ, ψ) torsions, with points in the α and β basins reflecting secondary structure content. The PAE plot shows AlphaFold's inter-residue confidence as a color matrix.

InterPro / GO / CATH / organism. The annotation block draws on four external resources. InterPro: which protein families and domains the sequence belongs to. GO: standardized terms for what the protein does, what process it participates in, and where in the cell it acts. CATH: which structural fold it has in the CATH hierarchy. Organism: the species of origin.

Nearest PDB structures. Structural nearest neighbors (via Foldseek easy-search vs the PDB). Reported per hit: target PDB id, E-value, and alignment TM-score. A TM-score above ~0.5 is the conventional threshold for 'same fold'.

Predicted aligned error. Predicted aligned error is AlphaFold's pairwise confidence. Unlike pLDDT (per-residue), PAE is per-residue-pair and captures whether two parts of the structure are correctly placed relative to each other. Units are ångströms of expected positional error.

Solvent-accessible surface area. SASA measures how much of the protein is reachable by solvent. It is computed by rolling a water-sized probe over the atomic surface and summing the exposed area (Å²). Per-residue SASA distinguishes core (buried, low SASA) from surface (exposed, high SASA) residues; total SASA is a whole-molecule size measure.

B-factor. Crystallographic B-factors measure how much each atom's electron density is smeared out, in Å². They rise in mobile loops and surface residues and fall in the buried interior. In AlphaFold models this column is repurposed to hold pLDDT instead.

pLDDT. For AlphaFold models, the B-factor field carries pLDDT — the model's own estimate of local accuracy on a 0–100 scale. Regions with pLDDT<50 should be treated as essentially unmodeled; they often correspond to intrinsically disordered segments.

Backbone torsions (φ/ψ). φ (phi) and ψ (psi) are the two rotatable backbone dihedrals per residue: φ is the C(i-1)–N–Cα–C torsion, ψ is the N–Cα–C–N(i+1) torsion, both in degrees on (−180°, 180°]. α-helical residues cluster near (−60°, −45°); β-strand residues near (−120°, +130°). A Ramachandran plot is simply a scatter of (φ, ψ) for every residue.

Radius of gyration, Cα contacts, bounding box. Radius of gyration (Rg) is the root-mean-square distance of Cα atoms from their centroid — a single number for overall size and compactness. A globular domain of N residues has Rg ≈ 2.2·N^0.38 Å; an extended or disordered chain has a much larger Rg. The Cα contact count is the number of residue pairs whose Cα atoms are within 8 Å and are more than four positions apart in sequence — a standard proxy for tertiary packing density. The bounding box is the smallest axis-aligned box enclosing all Cα atoms.

Secondary structure (3-state, P-SEA). Three-state secondary structure (P-SEA) collapses the eight DSSP classes into helix (a), strand (b), and coil (c). P-SEA assigns these from Cα geometry alone — distances and angles — without requiring backbone oxygens, so it works on any Cα trace.

Secondary structure (8-state, DSSP). Secondary structure is the local, repeating backbone conformation. DSSP classifies it into eight states by reading the hydrogen-bond network: three helix types (H, G, I), two β types (E, B), two non-regular types (T, S), and unstructured coil (-).

Foldseek 3Di. The Foldseek 3Di string encodes local tertiary geometry as a 20-letter alphabet — one character per residue — derived from the relative positions of nearby Cα atoms. Unlike the amino-acid sequence, 3Di is a direct function of the 3D structure, so two proteins with the same fold have similar 3Di strings even at low sequence identity.

mmCIF coordinates. Structure coordinates are given as an mmCIF _atom_site loop: one row per atom with element, residue name, chain id, sequence number, and x/y/z position in Å. Only the four main-chain atoms per residue are included here; side chains are omitted to keep the record compact.

Sequence. This is the polypeptide sequence — one letter per residue, N-terminus first. Length ranges from a few dozen residues for small domains to over a thousand for large multi-domain proteins.